Protein AF-A0ABD5IPQ9-F1 (afdb_monomer_lite)

Foldseek 3Di:
DPPDPPFQLQCLLCVPPPVVLAPPPPPVVPDDDDDDDDDPPPSVPSDNSLVSSLVVLQCLQQVVDPVSVVVQDPVNSVLLSVLSNVLSVVQVVVVHGRHLLSSLVSLQVVLPPPVDDPVSSVVSPSSSVSSVVVVVPD

Secondary structure (DSSP, 8-state):
-----S-TTGGGGHHHH-GGG-----TTSSSS---S-SSTTSSTTS--HHHHHHHHHHHHHHTT-HHHHHH--HHHHHHHHHHHHHHHHHHHHTTS---HHHHHHHHHHHHT-TTS-HHHHHHHHHHHHHHHGGGS--

Radius of gyration: 16.03 Å; chains: 1; bounding box: 34×46×43 Å

pLDDT: mean 78.65, std 20.41, range [35.78, 96.62]

Organism: Serratia marcescens (NCBI:txid615)

Sequence (138 aa):
GSGISLAPFADARRLIETPSDVQTLDADVLDEDMPPDASAMEADEQRDVLGELEITARLMITGGEDKEEARMTRADRSLIRQCILDAAEHCVAEKRTVLTRDVRNALRERGQDPTLPEMRRVRLLEMADAMDMFCQGT

Structure (mmCIF, N/CA/C/O backbone):
data_AF-A0ABD5IPQ9-F1
#
_entry.id   AF-A0ABD5IPQ9-F1
#
loop_
_atom_site.group_PDB
_atom_site.id
_atom_site.type_symbol
_atom_site.label_atom_id
_atom_site.label_alt_id
_atom_site.label_comp_id
_atom_site.label_asym_id
_atom_site.label_entity_id
_atom_site.label_seq_id
_atom_site.pdbx_PDB_ins_code
_atom_site.Cartn_x
_atom_site.Cartn_y
_atom_site.Cartn_z
_atom_site.occupancy
_atom_site.B_iso_or_equiv
_atom_site.auth_seq_id
_atom_site.auth_comp_id
_atom_site.auth_asym_id
_atom_site.auth_atom_id
_atom_site.pdbx_PDB_model_num
ATOM 1 N N . GLY A 1 1 ? 2.423 12.886 26.405 1.00 37.41 1 GLY A N 1
ATOM 2 C CA . GLY A 1 1 ? 2.533 11.606 25.690 1.00 37.41 1 GLY A CA 1
ATOM 3 C C . GLY A 1 1 ? 1.246 11.390 24.946 1.00 37.41 1 GLY A C 1
ATOM 4 O O . GLY A 1 1 ? 0.273 10.987 25.566 1.00 37.41 1 GLY A O 1
ATOM 5 N N . SER A 1 2 ? 1.199 11.786 23.677 1.00 39.03 2 SER A N 1
ATOM 6 C CA . SER A 1 2 ? 0.046 11.529 22.818 1.00 39.03 2 SER A CA 1
ATOM 7 C C . SER A 1 2 ? 0.059 10.048 22.450 1.00 39.03 2 SER A C 1
ATOM 9 O O . SER A 1 2 ? 1.098 9.521 22.058 1.00 39.03 2 SER A O 1
ATOM 11 N N . GLY A 1 3 ? -1.074 9.368 22.633 1.00 35.78 3 GLY A N 1
ATOM 12 C CA . GLY A 1 3 ? -1.284 7.958 22.294 1.00 35.78 3 GLY A CA 1
ATOM 13 C C . GLY A 1 3 ? -1.307 7.721 20.786 1.00 35.78 3 GLY A C 1
ATOM 14 O O . GLY A 1 3 ? -2.295 7.226 20.255 1.00 35.78 3 GLY A O 1
ATOM 15 N N . ILE A 1 4 ? -0.241 8.127 20.099 1.00 44.88 4 ILE A N 1
ATOM 16 C CA . ILE A 1 4 ? -0.046 7.892 18.676 1.00 44.88 4 ILE A CA 1
ATOM 17 C C . ILE A 1 4 ? 0.206 6.397 18.535 1.00 44.88 4 ILE A C 1
ATOM 19 O O . ILE A 1 4 ? 1.197 5.863 19.037 1.00 44.88 4 ILE A O 1
ATOM 23 N N . SER A 1 5 ? -0.758 5.718 17.922 1.00 44.38 5 SER A N 1
ATOM 24 C CA . SER A 1 5 ? -0.654 4.312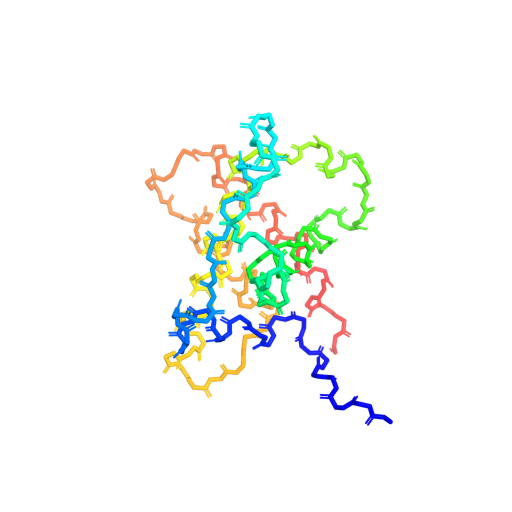 17.571 1.00 44.38 5 SER A CA 1
ATOM 25 C C . SER A 1 5 ? 0.636 4.101 16.778 1.00 44.38 5 SER A C 1
ATOM 27 O O . SER A 1 5 ? 0.830 4.707 15.730 1.00 44.38 5 SER A O 1
ATOM 29 N N . LEU A 1 6 ? 1.512 3.226 17.275 1.00 58.94 6 LEU A N 1
ATOM 30 C CA . LEU A 1 6 ? 2.768 2.807 16.637 1.00 58.94 6 LEU A CA 1
ATOM 31 C C . LEU A 1 6 ? 2.549 2.017 15.328 1.00 58.94 6 LEU A C 1
ATOM 33 O O . LEU A 1 6 ? 3.499 1.471 14.778 1.00 58.94 6 LEU A O 1
ATOM 37 N N . ALA A 1 7 ? 1.304 1.910 14.854 1.00 72.62 7 ALA A N 1
ATOM 38 C CA . ALA A 1 7 ? 0.930 1.248 13.615 1.00 72.62 7 ALA A CA 1
ATOM 39 C C . ALA A 1 7 ? 0.750 2.305 12.509 1.00 72.62 7 ALA A C 1
ATOM 41 O O . ALA A 1 7 ? -0.278 2.986 12.505 1.00 72.62 7 ALA A O 1
ATOM 42 N N . PRO A 1 8 ? 1.697 2.425 11.556 1.00 84.56 8 PRO A N 1
ATOM 43 C CA . PRO A 1 8 ? 1.703 3.496 10.552 1.00 84.56 8 PRO A CA 1
ATOM 44 C C . PRO A 1 8 ? 0.465 3.521 9.649 1.00 84.56 8 PRO A C 1
ATOM 46 O O . PRO A 1 8 ? 0.149 4.547 9.067 1.00 84.56 8 PRO A O 1
ATOM 49 N N . PHE A 1 9 ? -0.254 2.397 9.559 1.00 90.19 9 PHE A N 1
ATOM 50 C CA . PHE A 1 9 ? -1.461 2.256 8.749 1.00 90.19 9 PHE A CA 1
ATOM 51 C C . PHE A 1 9 ? -2.761 2.234 9.561 1.00 90.19 9 PHE A C 1
ATOM 53 O O . PHE A 1 9 ? -3.819 1.989 8.994 1.00 90.19 9 PHE A O 1
ATOM 60 N N . ALA A 1 10 ? -2.734 2.497 10.873 1.00 86.62 10 ALA A N 1
ATOM 61 C CA . ALA A 1 10 ? -3.930 2.388 11.714 1.00 86.62 10 ALA A CA 1
ATOM 62 C C . ALA A 1 10 ? -5.108 3.251 11.227 1.00 86.62 10 ALA A C 1
ATOM 64 O O . ALA A 1 10 ? -6.261 2.821 11.321 1.00 86.62 10 ALA A O 1
ATOM 65 N N . ASP A 1 11 ? -4.815 4.424 10.662 1.00 85.69 11 ASP A N 1
ATOM 66 C CA . ASP A 1 11 ? -5.820 5.350 10.140 1.00 85.69 11 ASP A CA 1
ATOM 67 C C . ASP A 1 11 ? -6.456 4.889 8.818 1.00 85.69 11 ASP A C 1
ATOM 69 O O . ASP A 1 11 ? -7.520 5.389 8.457 1.00 85.69 11 ASP A O 1
ATOM 73 N N . ALA A 1 12 ? -5.910 3.867 8.144 1.00 87.88 12 ALA A N 1
ATOM 74 C CA . ALA A 1 12 ? -6.474 3.321 6.905 1.00 87.88 12 ALA A CA 1
ATOM 75 C C . ALA A 1 12 ? -7.904 2.787 7.086 1.00 87.88 12 ALA A C 1
ATOM 77 O O . ALA A 1 12 ? -8.716 2.825 6.169 1.00 87.88 12 ALA A O 1
ATOM 78 N N . ARG A 1 13 ? -8.270 2.373 8.302 1.00 85.75 13 ARG A N 1
ATOM 79 C CA . ARG A 1 13 ? -9.642 1.973 8.637 1.00 85.75 13 ARG A CA 1
ATOM 80 C C . ARG A 1 13 ? -10.664 3.112 8.467 1.00 85.75 13 ARG A C 1
ATOM 82 O O . ARG A 1 13 ? -11.813 2.845 8.116 1.00 85.75 13 ARG A O 1
ATOM 89 N N . ARG A 1 14 ? -10.254 4.376 8.641 1.00 84.81 14 ARG A N 1
ATOM 90 C CA . ARG A 1 14 ? -11.124 5.550 8.432 1.00 84.81 14 ARG A CA 1
ATOM 91 C C . ARG A 1 14 ? -11.547 5.707 6.971 1.00 84.81 14 ARG A C 1
ATOM 93 O O . ARG A 1 14 ? -12.629 6.235 6.730 1.00 84.81 14 ARG A O 1
ATOM 100 N N . LEU A 1 15 ? -10.741 5.201 6.030 1.00 83.12 15 LEU A N 1
ATOM 101 C CA . LEU A 1 15 ? -11.057 5.181 4.596 1.00 83.12 15 LEU A CA 1
ATOM 102 C C . LEU A 1 15 ? -12.338 4.382 4.304 1.00 83.12 15 LEU A C 1
ATOM 104 O O . LEU A 1 15 ? -13.053 4.703 3.362 1.00 83.12 15 LEU A O 1
ATOM 108 N N . ILE A 1 16 ? -12.638 3.367 5.125 1.00 85.38 16 ILE A N 1
ATOM 109 C CA . ILE A 1 16 ? -13.774 2.453 4.931 1.00 85.38 16 ILE A CA 1
ATOM 110 C C . ILE A 1 16 ? -14.949 2.795 5.853 1.00 85.38 16 ILE A C 1
ATOM 112 O O . ILE A 1 16 ? -16.100 2.762 5.426 1.00 85.38 16 ILE A O 1
ATOM 116 N N . GLU A 1 17 ? -14.685 3.120 7.123 1.00 80.44 17 GLU A N 1
ATOM 117 C CA . GLU A 1 17 ? -15.745 3.380 8.113 1.00 80.44 17 GLU A CA 1
ATOM 118 C C . GLU A 1 17 ? -16.381 4.770 7.971 1.00 80.44 17 GLU A C 1
ATOM 120 O O . GLU A 1 17 ? -17.544 4.958 8.327 1.00 80.44 17 GLU A O 1
ATOM 125 N N . THR A 1 18 ? -15.632 5.739 7.447 1.00 72.94 18 THR A N 1
ATOM 126 C CA . THR A 1 18 ? -16.058 7.139 7.306 1.00 72.94 18 THR A CA 1
ATOM 127 C C . THR A 1 18 ? -15.693 7.680 5.919 1.00 72.94 18 THR A C 1
ATOM 129 O O . THR A 1 18 ? -14.902 8.616 5.815 1.00 72.94 18 THR A O 1
ATOM 132 N N . PRO A 1 19 ? -16.256 7.120 4.831 1.00 61.44 19 PRO A N 1
ATOM 133 C CA . PRO A 1 19 ? -15.900 7.519 3.468 1.00 61.44 19 PRO A CA 1
ATOM 134 C C . PRO A 1 19 ? -16.277 8.976 3.155 1.00 61.44 19 PRO A C 1
ATOM 136 O O . PRO A 1 19 ? -15.650 9.602 2.312 1.00 61.44 19 PRO A O 1
ATOM 139 N N . SER A 1 20 ? -17.260 9.552 3.855 1.00 56.34 20 SER A N 1
ATOM 140 C CA . SER A 1 20 ? -17.623 10.972 3.737 1.00 56.34 20 SER A CA 1
ATOM 141 C C . SER A 1 20 ? -16.611 11.937 4.372 1.00 56.34 20 SER A C 1
ATOM 143 O O . SER A 1 20 ? -16.611 13.110 4.015 1.00 56.34 20 SER A O 1
ATOM 145 N N . ASP A 1 21 ? -15.746 11.454 5.271 1.00 48.72 21 ASP A N 1
ATOM 146 C CA . ASP A 1 21 ? -14.719 12.262 5.954 1.00 48.72 21 ASP A CA 1
ATOM 147 C C . ASP A 1 21 ? -13.336 12.137 5.304 1.00 48.72 21 ASP A C 1
ATOM 149 O O . ASP A 1 21 ? -12.386 12.792 5.740 1.00 48.72 21 ASP A O 1
ATOM 153 N N . VAL A 1 22 ? -13.220 11.275 4.293 1.00 50.62 22 VAL A N 1
ATOM 154 C CA . VAL A 1 22 ? -11.995 10.997 3.554 1.00 50.62 22 VAL A CA 1
ATOM 155 C C . VAL A 1 22 ? -12.221 11.467 2.129 1.00 50.62 22 VAL A C 1
ATOM 157 O O . VAL A 1 22 ? -12.760 10.749 1.290 1.00 50.62 22 VAL A O 1
ATOM 160 N N . GLN A 1 23 ? -11.809 12.699 1.846 1.00 48.38 23 GLN A N 1
ATOM 161 C CA . GLN A 1 23 ? -11.690 13.121 0.460 1.00 48.38 23 GLN A CA 1
ATOM 162 C C . GLN A 1 23 ? -10.543 12.324 -0.160 1.00 48.38 23 GLN A C 1
ATOM 164 O O . GLN A 1 23 ? -9.388 12.464 0.231 1.00 48.38 23 GLN A O 1
ATOM 169 N N . THR A 1 24 ? -10.854 11.463 -1.126 1.00 47.75 24 THR A N 1
ATOM 170 C CA . THR A 1 24 ? -9.855 10.942 -2.055 1.00 47.75 24 THR A CA 1
ATOM 171 C C . THR A 1 24 ? -9.439 12.099 -2.954 1.00 47.75 24 THR A C 1
ATOM 173 O O . THR A 1 24 ? -9.996 12.269 -4.038 1.00 47.75 24 THR A O 1
ATOM 176 N N . LEU A 1 25 ? -8.506 12.937 -2.498 1.00 47.97 25 LEU A N 1
ATOM 177 C CA . LEU A 1 25 ? -7.844 13.855 -3.411 1.00 47.97 25 LEU A CA 1
ATOM 178 C C . LEU A 1 25 ? -6.991 12.996 -4.345 1.00 47.97 25 LEU A C 1
ATOM 180 O O . LEU A 1 25 ? -6.063 12.300 -3.919 1.00 47.97 25 LEU A O 1
ATOM 184 N N . ASP A 1 26 ? -7.353 12.984 -5.625 1.00 43.53 26 ASP A N 1
ATOM 185 C CA . ASP A 1 26 ? -6.426 12.575 -6.665 1.00 43.53 26 ASP A CA 1
ATOM 186 C C . ASP A 1 26 ? -5.259 13.564 -6.618 1.00 43.53 26 ASP A C 1
ATOM 188 O O . ASP A 1 26 ? -5.393 14.734 -6.973 1.00 43.53 26 ASP A O 1
ATOM 192 N N . ALA A 1 27 ? -4.097 13.093 -6.167 1.00 49.72 27 ALA A N 1
ATOM 193 C CA . ALA A 1 27 ? -2.873 13.889 -6.100 1.00 49.72 27 ALA A CA 1
ATOM 194 C C . ALA A 1 27 ? -2.386 14.378 -7.486 1.00 49.72 27 ALA A C 1
ATOM 196 O O . ALA A 1 27 ? -1.420 15.130 -7.565 1.00 49.72 27 ALA A O 1
ATOM 197 N N . ASP A 1 28 ? -3.057 13.974 -8.572 1.00 51.06 28 ASP A N 1
ATOM 198 C CA . ASP A 1 28 ? -2.840 14.449 -9.944 1.00 51.06 28 ASP A CA 1
ATOM 199 C C . ASP A 1 28 ? -3.631 15.739 -10.283 1.00 51.06 28 ASP A C 1
ATOM 201 O O . ASP A 1 28 ? -3.497 16.237 -11.398 1.00 51.06 28 ASP A O 1
ATOM 205 N N . VAL A 1 29 ? -4.434 16.304 -9.363 1.00 48.22 29 VAL A N 1
ATOM 206 C CA . VAL A 1 29 ? -5.191 17.568 -9.581 1.00 48.22 29 VAL A CA 1
ATOM 207 C C . VAL A 1 29 ? -4.473 18.800 -9.001 1.00 48.22 29 VAL A C 1
ATOM 209 O O . VAL A 1 29 ? -4.950 19.923 -9.122 1.00 48.22 29 VAL A O 1
ATOM 212 N N . LEU A 1 30 ? -3.303 18.623 -8.384 1.00 50.47 30 LEU A N 1
ATOM 213 C CA . LEU A 1 30 ? -2.553 19.715 -7.751 1.00 50.47 30 LEU A CA 1
ATOM 214 C C . LEU A 1 30 ? -1.475 20.336 -8.650 1.00 50.47 30 LEU A C 1
ATOM 216 O O . LEU A 1 30 ? -0.583 21.003 -8.133 1.00 50.47 30 LEU A O 1
ATOM 220 N N . ASP A 1 31 ? -1.558 20.160 -9.970 1.00 50.72 31 ASP A N 1
ATOM 221 C CA . ASP A 1 31 ? -0.709 20.917 -10.887 1.00 50.72 31 ASP A CA 1
ATOM 222 C C . ASP A 1 31 ? -1.500 21.464 -12.084 1.00 50.72 31 ASP A C 1
ATOM 224 O O . ASP A 1 31 ? -2.114 20.719 -12.847 1.00 50.72 31 ASP A O 1
ATOM 228 N N . GLU A 1 32 ? -1.402 22.791 -12.205 1.00 47.97 32 GLU A N 1
ATOM 229 C CA . GLU A 1 32 ? -1.764 23.676 -13.322 1.00 47.97 32 GLU A CA 1
ATOM 230 C C . GLU A 1 32 ? -3.234 24.187 -13.389 1.00 47.97 32 GLU A C 1
ATOM 232 O O . GLU A 1 32 ? -4.152 23.520 -13.854 1.00 47.97 32 GLU A O 1
ATOM 237 N N . ASP A 1 33 ? -3.404 25.456 -12.968 1.00 45.81 33 ASP A N 1
ATOM 238 C CA . ASP A 1 33 ? -4.530 26.386 -13.220 1.00 45.81 33 ASP A CA 1
ATOM 239 C C . ASP A 1 33 ? -5.841 26.268 -12.405 1.00 45.81 33 ASP A C 1
ATOM 241 O O . ASP A 1 33 ? -6.921 26.058 -12.961 1.00 45.81 33 ASP A O 1
ATOM 245 N N . MET A 1 34 ? -5.813 26.582 -11.098 1.00 42.25 34 MET A N 1
ATOM 246 C CA . MET A 1 34 ? -7.037 26.937 -10.350 1.00 42.25 34 MET A CA 1
ATOM 247 C C . MET A 1 34 ? -7.011 28.405 -9.875 1.00 42.25 34 MET A C 1
ATOM 249 O O . MET A 1 34 ? -6.068 28.802 -9.185 1.00 42.25 34 MET A O 1
ATOM 253 N N . PRO A 1 35 ? -8.010 29.244 -10.232 1.00 40.12 35 PRO A N 1
ATOM 254 C CA . PRO A 1 35 ? -8.087 30.620 -9.748 1.00 40.12 35 PRO A CA 1
ATOM 255 C C . PRO A 1 35 ? -8.330 30.659 -8.227 1.00 40.12 35 PRO A C 1
ATOM 257 O O . PRO A 1 35 ? -9.056 29.813 -7.700 1.00 40.12 35 PRO A O 1
ATOM 260 N N . PRO A 1 36 ? -7.759 31.644 -7.510 1.00 47.75 36 PRO A N 1
ATOM 261 C CA . PRO A 1 36 ? -7.795 31.688 -6.059 1.00 47.75 36 PRO A CA 1
ATOM 262 C C . PRO A 1 36 ? -9.055 32.419 -5.588 1.00 47.75 36 PRO A C 1
ATOM 264 O O . PRO A 1 36 ? -8.967 33.582 -5.209 1.00 47.75 36 PRO A O 1
ATOM 267 N N . ASP A 1 37 ? -10.231 31.786 -5.626 1.00 42.91 37 ASP A N 1
ATOM 268 C CA . ASP A 1 37 ? -11.321 32.241 -4.751 1.00 42.91 37 ASP A CA 1
ATOM 269 C C . ASP A 1 37 ? -12.421 31.197 -4.491 1.00 42.91 37 ASP A C 1
ATOM 271 O O . ASP A 1 37 ? -12.947 30.567 -5.407 1.00 42.91 37 ASP A O 1
ATOM 275 N N . ALA A 1 38 ? -12.804 31.143 -3.213 1.00 44.25 38 ALA A N 1
ATOM 276 C CA . ALA A 1 38 ? -14.089 30.711 -2.669 1.00 44.25 38 ALA A CA 1
ATOM 277 C C . ALA A 1 38 ? -14.445 29.208 -2.601 1.00 44.25 38 ALA A C 1
ATOM 279 O O . ALA A 1 38 ? -15.513 28.819 -3.061 1.00 44.25 38 ALA A O 1
ATOM 280 N N . SER A 1 39 ? -13.617 28.396 -1.920 1.00 42.25 39 SER A N 1
ATOM 281 C CA . SER A 1 39 ? -14.073 27.317 -0.990 1.00 42.25 39 SER A CA 1
ATOM 282 C C . SER A 1 39 ? -12.937 26.442 -0.427 1.00 42.25 39 SER A C 1
ATOM 284 O O . SER A 1 39 ? -13.181 25.610 0.441 1.00 42.25 39 SER A O 1
ATOM 286 N N . ALA A 1 40 ? -11.700 26.599 -0.911 1.00 43.97 40 ALA A N 1
ATOM 287 C CA . ALA A 1 40 ? -10.600 25.664 -0.645 1.00 43.97 40 ALA A CA 1
ATOM 288 C C . ALA A 1 40 ? -9.866 25.848 0.701 1.00 43.97 40 ALA A C 1
ATOM 290 O O . ALA A 1 40 ? -9.081 24.987 1.070 1.00 43.97 40 ALA A O 1
ATOM 291 N N . MET A 1 41 ? -10.100 26.934 1.448 1.00 39.34 41 MET A N 1
ATOM 292 C CA . MET A 1 41 ? -9.311 27.240 2.657 1.00 39.34 41 MET A CA 1
ATOM 293 C C . MET A 1 41 ? -9.902 26.728 3.980 1.00 39.34 41 MET A C 1
ATOM 295 O O . MET A 1 41 ? -9.179 26.682 4.966 1.00 39.34 41 MET A O 1
ATOM 299 N N . GLU A 1 42 ? -11.178 26.333 4.035 1.00 37.16 42 GLU A N 1
ATOM 300 C CA . GLU A 1 42 ? -11.790 25.798 5.273 1.00 37.16 42 GLU A CA 1
ATOM 301 C C . GLU A 1 42 ? -11.900 24.260 5.276 1.00 37.16 42 GLU A C 1
ATOM 303 O O . GLU A 1 42 ? -12.153 23.659 6.315 1.00 37.16 42 GLU A O 1
ATOM 308 N N . ALA A 1 43 ? -11.671 23.609 4.129 1.00 42.34 43 ALA A N 1
ATOM 309 C CA . ALA A 1 43 ? -11.693 22.149 3.971 1.00 42.34 43 ALA A CA 1
ATOM 310 C C . ALA A 1 43 ? -10.290 21.500 3.997 1.00 42.34 43 ALA A C 1
ATOM 312 O O . ALA A 1 43 ? -10.188 20.277 4.041 1.00 42.34 43 ALA A O 1
ATOM 313 N N . ASP A 1 44 ? -9.232 22.318 4.002 1.00 43.59 44 ASP A N 1
ATOM 314 C CA . ASP A 1 44 ? -7.807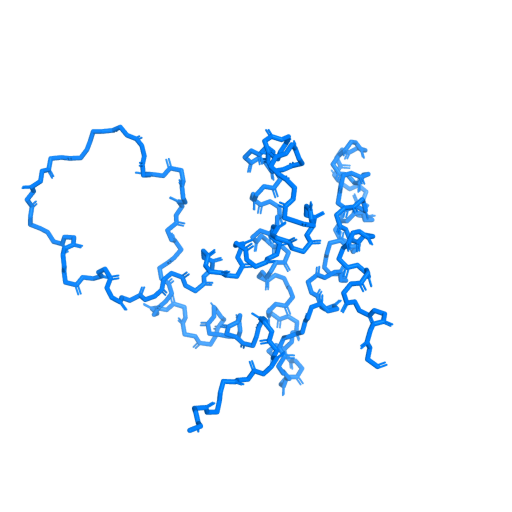 21.937 3.969 1.00 43.59 44 ASP A CA 1
ATOM 315 C C . ASP A 1 44 ? -7.330 21.247 5.270 1.00 43.59 44 ASP A C 1
ATOM 317 O O . ASP A 1 44 ? -6.320 20.551 5.297 1.00 43.59 44 ASP A O 1
ATOM 321 N N . GLU A 1 45 ? -8.095 21.365 6.365 1.00 41.78 45 GLU A N 1
ATOM 322 C CA . GLU A 1 45 ? -7.825 20.676 7.641 1.00 41.78 45 GLU A CA 1
ATOM 323 C C . GLU A 1 45 ? -8.471 19.277 7.745 1.00 41.78 45 GLU A C 1
ATOM 325 O O . GLU A 1 45 ? -8.211 18.534 8.703 1.00 41.78 45 GLU A O 1
ATOM 330 N N . GLN A 1 46 ? -9.279 18.868 6.758 1.00 44.44 46 GLN A N 1
ATOM 331 C CA . GLN A 1 46 ? -9.850 17.522 6.687 1.00 44.44 46 GLN A CA 1
ATOM 332 C C . GLN A 1 46 ? -8.799 16.562 6.106 1.00 44.44 46 GLN A C 1
ATOM 334 O O . GLN A 1 46 ? -8.819 16.240 4.924 1.00 44.44 46 GLN A O 1
ATOM 339 N N . ARG A 1 47 ? -7.851 16.156 6.963 1.00 56.81 47 ARG A N 1
ATOM 340 C CA . ARG A 1 47 ? -6.686 15.290 6.677 1.00 56.81 47 ARG A CA 1
ATOM 341 C C . ARG A 1 47 ? -6.902 14.337 5.493 1.00 56.81 47 ARG A C 1
ATOM 343 O O . ARG A 1 47 ? -7.727 13.426 5.592 1.00 56.81 47 ARG A O 1
ATOM 350 N N . ASP A 1 48 ? -6.117 14.496 4.427 1.00 76.62 48 ASP A N 1
ATOM 351 C CA . ASP A 1 48 ? -6.000 13.522 3.334 1.00 76.62 48 ASP A CA 1
ATOM 352 C C . ASP A 1 48 ? -5.322 12.243 3.858 1.00 76.62 48 ASP A C 1
ATOM 354 O O . ASP A 1 48 ? -4.124 12.009 3.690 1.00 76.62 48 ASP A O 1
ATOM 358 N N . VAL A 1 49 ? -6.106 11.419 4.563 1.00 84.44 49 VAL A N 1
ATOM 359 C CA . VAL A 1 49 ? -5.644 10.181 5.206 1.00 84.44 49 VAL A CA 1
ATOM 360 C C . VAL A 1 49 ? -5.027 9.244 4.170 1.00 84.44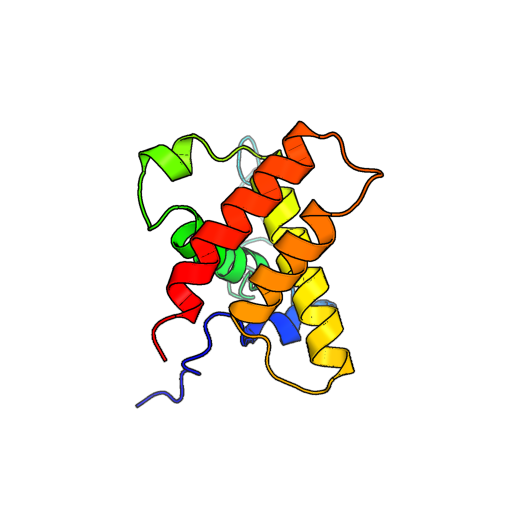 49 VAL A C 1
ATOM 362 O O . VAL A 1 49 ? -4.013 8.611 4.444 1.00 84.44 49 VAL A O 1
ATOM 365 N N . LEU A 1 50 ? -5.603 9.155 2.968 1.00 87.25 50 LEU A N 1
ATOM 366 C CA . LEU A 1 50 ? -5.052 8.296 1.923 1.00 87.25 50 LEU A CA 1
ATOM 367 C C . LEU A 1 50 ? -3.705 8.831 1.418 1.00 87.25 50 LEU A C 1
ATOM 369 O O . LEU A 1 50 ? -2.787 8.035 1.224 1.00 87.25 50 LEU A O 1
ATOM 373 N N . GLY A 1 51 ? -3.562 10.151 1.265 1.00 88.06 51 GLY A N 1
ATOM 374 C CA . GLY A 1 51 ? -2.292 10.802 0.940 1.00 88.06 51 GLY A CA 1
ATOM 375 C C . GLY A 1 51 ? -1.198 10.548 1.984 1.00 88.06 51 GLY A C 1
ATOM 376 O O . GLY A 1 51 ? -0.088 10.149 1.630 1.00 88.06 51 GLY A O 1
ATOM 377 N N . GLU A 1 52 ? -1.506 10.682 3.277 1.00 90.19 52 GLU A N 1
ATOM 378 C CA . GLU A 1 52 ? -0.552 10.406 4.368 1.00 90.19 52 GLU A CA 1
ATOM 379 C C . GLU A 1 52 ? -0.092 8.933 4.384 1.00 90.19 52 GLU A C 1
ATOM 381 O O . GLU A 1 52 ? 1.098 8.625 4.550 1.00 90.19 52 GLU A O 1
ATOM 386 N N . LEU A 1 53 ? -1.030 8.007 4.168 1.00 92.12 53 LEU A N 1
ATOM 387 C CA . LEU A 1 53 ? -0.746 6.573 4.102 1.00 92.12 53 LEU A CA 1
ATOM 388 C C . LEU A 1 53 ? 0.059 6.208 2.851 1.00 92.12 53 LEU A C 1
ATOM 390 O O . LEU A 1 53 ? 0.946 5.357 2.923 1.00 92.12 53 LEU A O 1
ATOM 394 N N . GLU A 1 54 ? -0.210 6.862 1.719 1.00 93.06 54 GLU A N 1
ATOM 395 C CA . GLU A 1 54 ? 0.571 6.706 0.491 1.00 93.06 54 GLU A CA 1
ATOM 396 C C . GLU A 1 54 ? 2.021 7.149 0.708 1.00 93.06 54 GLU A C 1
ATOM 398 O O . GLU A 1 54 ? 2.937 6.402 0.367 1.00 93.06 54 GLU A O 1
ATOM 403 N N . ILE A 1 55 ? 2.247 8.319 1.316 1.00 91.94 55 ILE A N 1
ATOM 404 C CA . ILE A 1 55 ? 3.597 8.808 1.643 1.00 91.94 55 ILE A CA 1
ATOM 405 C C . ILE A 1 55 ? 4.322 7.793 2.535 1.00 91.94 55 ILE A C 1
ATOM 407 O O . ILE A 1 55 ? 5.472 7.439 2.272 1.00 91.94 55 ILE A O 1
ATOM 411 N N . THR A 1 56 ? 3.633 7.267 3.549 1.00 93.50 56 THR A N 1
ATOM 412 C CA . THR A 1 56 ? 4.176 6.243 4.453 1.00 93.50 56 THR A CA 1
ATOM 413 C C . THR A 1 56 ? 4.555 4.963 3.705 1.00 93.50 56 THR A C 1
ATOM 415 O O . THR A 1 56 ? 5.658 4.444 3.888 1.00 93.50 56 THR A O 1
ATOM 418 N N . ALA A 1 57 ? 3.677 4.460 2.833 1.00 94.31 57 ALA A N 1
ATOM 419 C CA . ALA A 1 57 ? 3.953 3.277 2.022 1.00 94.31 57 ALA A CA 1
ATOM 420 C C . ALA A 1 57 ? 5.127 3.507 1.065 1.00 94.31 57 ALA A C 1
ATOM 422 O O . ALA A 1 57 ? 6.005 2.654 0.961 1.00 94.31 57 ALA A O 1
ATOM 423 N N . ARG A 1 58 ? 5.186 4.672 0.414 1.00 94.31 58 ARG A N 1
ATOM 424 C CA . ARG A 1 58 ? 6.277 5.034 -0.497 1.00 94.31 58 ARG A CA 1
ATOM 425 C C . ARG A 1 58 ? 7.611 5.087 0.226 1.00 94.31 58 ARG A C 1
ATOM 427 O O . ARG A 1 58 ? 8.551 4.479 -0.265 1.00 94.31 58 ARG A O 1
ATOM 434 N N . LEU A 1 59 ? 7.680 5.696 1.411 1.00 94.00 59 LEU A N 1
ATOM 435 C CA . LEU A 1 59 ? 8.894 5.690 2.236 1.00 94.00 59 LEU A CA 1
ATOM 436 C C . LEU A 1 59 ? 9.359 4.268 2.583 1.00 94.00 59 LEU A C 1
ATOM 438 O O . LEU A 1 59 ? 10.557 3.997 2.564 1.00 94.00 59 LEU A O 1
ATOM 442 N N . MET A 1 60 ? 8.432 3.349 2.869 1.00 94.25 60 MET A N 1
ATOM 443 C CA . MET A 1 60 ? 8.769 1.944 3.134 1.00 94.25 60 MET A CA 1
ATOM 444 C C . MET A 1 60 ? 9.207 1.186 1.874 1.00 94.25 60 MET A C 1
ATOM 446 O O . MET A 1 60 ? 10.095 0.346 1.944 1.00 94.25 60 MET A O 1
ATOM 450 N N . ILE A 1 61 ? 8.601 1.470 0.722 1.00 94.19 61 ILE A N 1
ATOM 451 C CA . ILE A 1 61 ? 8.930 0.820 -0.554 1.00 94.19 61 ILE A CA 1
ATOM 452 C C . ILE A 1 61 ? 10.281 1.307 -1.090 1.00 94.19 61 ILE A C 1
ATOM 454 O O . ILE A 1 61 ? 11.067 0.513 -1.593 1.00 94.19 61 ILE A O 1
ATOM 458 N N . THR A 1 62 ? 10.555 2.607 -0.996 1.00 94.19 62 THR A N 1
ATOM 459 C CA . THR A 1 62 ? 11.771 3.224 -1.546 1.00 94.19 62 THR A CA 1
ATOM 460 C C . THR A 1 62 ? 12.923 3.272 -0.552 1.00 94.19 62 THR A C 1
ATOM 462 O O . THR A 1 62 ? 14.015 3.699 -0.912 1.00 94.19 62 THR A O 1
ATOM 465 N N . GLY A 1 63 ? 12.682 2.926 0.716 1.00 90.75 63 GLY A N 1
ATOM 466 C CA . GLY A 1 63 ? 13.650 3.124 1.796 1.00 90.75 63 GLY A CA 1
ATOM 467 C C . GLY A 1 63 ? 13.969 4.599 2.078 1.00 90.75 63 GLY A C 1
ATOM 468 O O . GLY A 1 63 ? 14.952 4.888 2.758 1.00 90.75 63 GLY A O 1
ATOM 469 N N . GLY A 1 64 ? 13.173 5.537 1.548 1.00 88.69 64 GLY A N 1
ATOM 470 C CA . GLY A 1 64 ? 13.457 6.973 1.598 1.00 88.69 64 GLY A CA 1
ATOM 471 C C . GLY A 1 64 ? 14.558 7.425 0.632 1.00 88.69 64 GLY A C 1
ATOM 472 O O . GLY A 1 64 ? 15.107 8.511 0.805 1.00 88.69 64 GLY A O 1
ATOM 473 N N . GLU A 1 65 ? 14.909 6.611 -0.368 1.00 92.75 65 GLU A N 1
ATOM 474 C CA . GLU A 1 65 ? 15.914 6.966 -1.369 1.00 92.75 65 GLU A CA 1
ATOM 475 C C . GLU A 1 65 ? 15.305 7.797 -2.513 1.00 92.75 65 GLU A C 1
ATOM 477 O O . GLU A 1 65 ? 14.497 7.298 -3.299 1.00 92.75 65 GLU A O 1
ATOM 482 N N . ASP A 1 66 ? 15.771 9.041 -2.689 1.00 90.69 66 ASP A N 1
ATOM 483 C CA . ASP A 1 66 ? 15.287 9.966 -3.735 1.00 90.69 66 ASP A CA 1
ATOM 484 C C . ASP A 1 66 ? 15.316 9.365 -5.151 1.00 90.69 66 ASP A C 1
ATOM 486 O O . ASP A 1 66 ? 14.484 9.677 -6.002 1.00 90.69 66 ASP A O 1
ATOM 490 N N . LYS A 1 67 ? 16.292 8.490 -5.427 1.00 92.56 67 LYS A N 1
ATOM 491 C CA . LYS A 1 67 ? 16.427 7.828 -6.733 1.00 92.56 67 LYS A CA 1
ATOM 492 C C . LYS A 1 67 ? 15.325 6.807 -6.985 1.00 92.56 67 LYS A C 1
ATOM 494 O O . LYS A 1 67 ? 14.855 6.708 -8.116 1.00 92.56 67 LYS A O 1
ATOM 499 N N . GLU A 1 68 ? 14.943 6.048 -5.964 1.00 92.94 68 GLU A N 1
ATOM 500 C CA . GLU A 1 68 ? 13.849 5.080 -6.056 1.00 92.94 68 GLU A CA 1
ATOM 501 C C . GLU A 1 68 ? 12.506 5.806 -6.131 1.00 92.94 68 GLU A C 1
ATOM 503 O O . GLU A 1 68 ? 11.655 5.461 -6.951 1.00 92.94 68 GLU A O 1
ATOM 508 N N . GLU A 1 69 ? 12.368 6.899 -5.381 1.00 90.75 69 GLU A N 1
ATOM 509 C CA . GLU A 1 69 ? 11.200 7.772 -5.443 1.00 90.75 69 GLU A CA 1
ATOM 510 C C . GLU A 1 69 ? 11.007 8.403 -6.831 1.00 90.75 69 GLU A C 1
ATOM 512 O O . GLU A 1 69 ? 9.900 8.406 -7.373 1.00 90.75 69 GLU A O 1
ATOM 517 N N . ALA 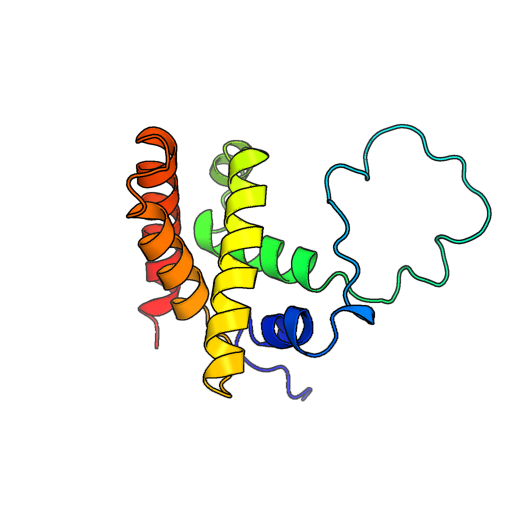A 1 70 ? 12.084 8.883 -7.460 1.00 91.06 70 ALA A N 1
ATOM 518 C CA . ALA A 1 70 ? 12.036 9.450 -8.808 1.00 91.06 70 ALA A CA 1
ATOM 519 C C . ALA A 1 70 ? 11.699 8.410 -9.894 1.00 91.06 70 ALA A C 1
ATOM 521 O O . ALA A 1 70 ? 11.176 8.764 -10.951 1.00 91.06 70 ALA A O 1
ATOM 522 N N . ARG A 1 71 ? 11.994 7.125 -9.652 1.00 90.00 71 ARG A N 1
ATOM 523 C CA . ARG A 1 71 ? 11.619 6.012 -10.544 1.00 90.00 71 ARG A CA 1
ATOM 524 C C . ARG A 1 71 ? 10.154 5.607 -10.399 1.00 90.00 71 ARG A C 1
ATOM 526 O O . ARG A 1 71 ? 9.646 4.880 -11.251 1.00 90.00 71 ARG A O 1
ATOM 533 N N . MET A 1 72 ? 9.482 6.050 -9.340 1.00 89.69 72 MET A N 1
ATOM 534 C CA . MET A 1 72 ? 8.099 5.698 -9.063 1.00 89.69 72 MET A CA 1
ATOM 535 C C . MET A 1 72 ? 7.148 6.417 -10.018 1.00 89.69 72 MET A C 1
ATOM 537 O O . MET A 1 72 ? 7.016 7.643 -10.009 1.00 89.69 72 MET A O 1
ATOM 541 N N . THR A 1 73 ? 6.452 5.636 -10.839 1.00 90.94 73 THR A N 1
ATOM 542 C CA . THR A 1 73 ? 5.528 6.167 -11.842 1.00 90.94 73 THR A CA 1
ATOM 543 C C . THR A 1 73 ? 4.177 6.540 -11.228 1.00 90.94 73 THR A C 1
ATOM 545 O O . THR A 1 73 ? 3.813 6.086 -10.144 1.00 90.94 73 THR A O 1
ATOM 548 N N . ARG A 1 74 ? 3.366 7.326 -11.947 1.00 88.56 74 ARG A N 1
ATOM 549 C CA . ARG A 1 74 ? 1.970 7.589 -11.542 1.00 88.56 74 ARG A CA 1
ATOM 550 C C . ARG A 1 74 ? 1.148 6.300 -11.419 1.00 88.56 74 ARG A C 1
ATOM 552 O O . ARG A 1 74 ? 0.335 6.167 -10.511 1.00 88.56 74 ARG A O 1
ATOM 559 N N . ALA A 1 75 ? 1.400 5.325 -12.296 1.00 87.19 75 ALA A N 1
ATOM 560 C CA . ALA A 1 75 ? 0.739 4.022 -12.247 1.00 87.19 75 ALA A CA 1
ATOM 561 C C . ALA A 1 75 ? 1.106 3.237 -10.977 1.00 87.19 75 ALA A C 1
ATOM 563 O O . ALA A 1 75 ? 0.231 2.622 -10.374 1.00 87.19 75 ALA A O 1
ATOM 564 N N . ASP A 1 76 ? 2.367 3.304 -10.545 1.00 90.81 76 ASP A N 1
ATOM 565 C CA . ASP A 1 76 ? 2.822 2.693 -9.293 1.00 90.81 76 ASP A CA 1
ATOM 566 C C . ASP A 1 76 ? 2.119 3.317 -8.081 1.00 90.81 76 ASP A C 1
ATOM 568 O O . ASP A 1 76 ? 1.589 2.600 -7.237 1.00 90.81 76 ASP A O 1
ATOM 572 N N . ARG A 1 77 ? 2.034 4.654 -8.029 1.00 91.94 77 ARG A N 1
ATOM 573 C CA . ARG A 1 77 ? 1.328 5.371 -6.950 1.00 91.94 77 ARG A CA 1
ATOM 574 C C . ARG A 1 77 ? -0.149 4.981 -6.885 1.00 91.94 77 ARG A C 1
ATOM 576 O O . ARG A 1 77 ? -0.664 4.697 -5.806 1.00 91.94 77 ARG A O 1
ATOM 583 N N . SER A 1 78 ? -0.812 4.887 -8.040 1.00 89.06 78 SER A N 1
ATOM 584 C CA . SER A 1 78 ? -2.203 4.425 -8.130 1.00 89.06 78 SER A CA 1
ATOM 585 C C . SER A 1 78 ? -2.376 2.997 -7.594 1.00 89.06 78 SER A C 1
ATOM 587 O O . SER A 1 78 ? -3.295 2.738 -6.815 1.00 89.06 78 SER A O 1
ATOM 589 N N . LEU A 1 79 ? -1.458 2.087 -7.941 1.00 90.38 79 LEU A N 1
ATOM 590 C CA . LEU A 1 79 ? -1.466 0.710 -7.441 1.00 90.38 79 LEU A CA 1
ATOM 591 C C . LEU A 1 79 ? -1.247 0.637 -5.924 1.00 90.38 79 L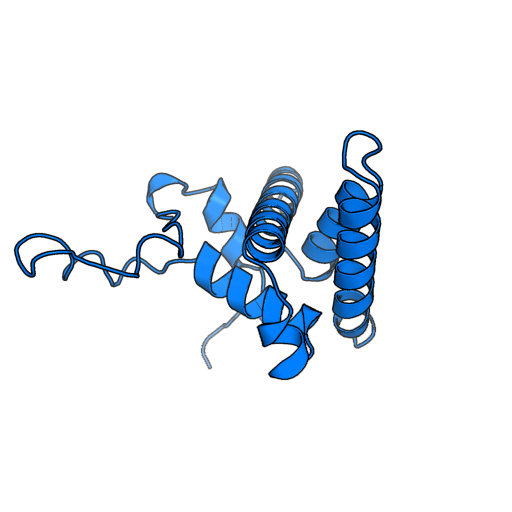EU A C 1
ATOM 593 O O . LEU A 1 79 ? -1.939 -0.129 -5.255 1.00 90.38 79 LEU A O 1
ATOM 597 N N . ILE A 1 80 ? -0.336 1.446 -5.376 1.00 92.56 80 ILE A N 1
ATOM 598 C CA . ILE A 1 80 ? -0.088 1.523 -3.928 1.00 92.56 80 ILE A CA 1
ATOM 599 C C . ILE A 1 80 ? -1.355 1.972 -3.194 1.00 92.56 80 ILE A C 1
ATOM 601 O O . ILE A 1 80 ? -1.773 1.309 -2.247 1.00 92.56 80 ILE A O 1
ATOM 605 N N . ARG A 1 81 ? -2.010 3.045 -3.658 1.00 92.88 81 ARG A N 1
ATOM 606 C CA . ARG A 1 81 ? -3.272 3.532 -3.067 1.00 92.88 81 ARG A CA 1
ATOM 607 C C . ARG A 1 81 ? -4.350 2.451 -3.069 1.00 92.88 81 ARG A C 1
ATOM 609 O O . ARG A 1 81 ? -5.018 2.256 -2.060 1.00 92.88 81 ARG A O 1
ATOM 616 N N . GLN A 1 82 ? -4.485 1.721 -4.176 1.00 91.44 82 GLN A N 1
ATOM 617 C CA . GLN A 1 82 ? -5.444 0.620 -4.272 1.00 91.44 82 GLN A CA 1
ATOM 618 C C . GLN A 1 82 ? -5.108 -0.513 -3.298 1.00 91.44 82 GLN A C 1
ATOM 620 O O . GLN A 1 82 ? -5.998 -0.975 -2.601 1.00 91.44 82 GLN A O 1
ATOM 625 N N . CYS A 1 83 ? -3.836 -0.887 -3.149 1.00 95.00 83 CYS A N 1
ATOM 626 C CA . CYS A 1 83 ? -3.441 -1.912 -2.177 1.00 95.00 83 CYS A CA 1
ATOM 627 C C . CYS A 1 83 ? -3.655 -1.467 -0.717 1.00 95.00 83 CYS A C 1
ATOM 629 O O . CYS A 1 83 ? -3.957 -2.299 0.136 1.00 95.00 83 CYS A O 1
ATOM 631 N N . ILE A 1 84 ? -3.523 -0.169 -0.409 1.00 93.56 84 ILE A N 1
ATOM 632 C CA . ILE A 1 84 ? -3.858 0.378 0.918 1.00 93.56 84 ILE A CA 1
ATOM 633 C C . ILE A 1 84 ? -5.360 0.237 1.194 1.00 93.56 84 ILE A C 1
ATOM 635 O O . ILE A 1 84 ? -5.739 -0.151 2.300 1.00 93.56 84 ILE A O 1
ATOM 639 N N . LEU A 1 85 ? -6.205 0.520 0.199 1.00 91.44 85 LEU A N 1
ATOM 640 C CA . LEU A 1 85 ? -7.656 0.351 0.302 1.00 91.44 85 LEU A CA 1
ATOM 641 C C . LEU A 1 85 ? -8.041 -1.126 0.446 1.00 91.44 85 LEU A C 1
ATOM 643 O O . LEU A 1 85 ? -8.758 -1.459 1.384 1.00 91.44 85 LEU A O 1
ATOM 647 N N . ASP A 1 86 ? -7.489 -2.007 -0.393 1.00 92.69 86 ASP A N 1
ATOM 648 C CA . ASP A 1 86 ? -7.720 -3.458 -0.334 1.00 92.69 86 ASP A CA 1
ATOM 649 C C . ASP A 1 86 ? -7.357 -4.011 1.065 1.00 92.69 86 ASP A C 1
ATOM 651 O O . ASP A 1 86 ? -8.121 -4.751 1.693 1.00 92.69 86 ASP A O 1
ATOM 655 N N . ALA A 1 87 ? -6.211 -3.584 1.613 1.00 94.75 87 ALA A N 1
ATOM 656 C CA . ALA A 1 87 ? -5.794 -3.944 2.967 1.00 94.75 87 ALA A CA 1
ATOM 657 C C . ALA A 1 87 ? -6.748 -3.394 4.041 1.00 94.75 87 ALA A C 1
ATOM 659 O O . ALA A 1 87 ? -7.059 -4.096 5.009 1.00 94.75 87 ALA A O 1
ATOM 660 N N . ALA A 1 88 ? -7.219 -2.152 3.889 1.00 92.88 88 ALA A N 1
ATOM 661 C CA . ALA A 1 88 ? -8.164 -1.539 4.812 1.00 92.88 88 ALA A CA 1
ATOM 662 C C . ALA A 1 88 ? -9.507 -2.277 4.832 1.00 92.88 88 ALA A C 1
ATOM 664 O O . ALA A 1 88 ? -9.993 -2.609 5.915 1.00 92.88 88 ALA A O 1
ATOM 665 N N . GLU A 1 89 ? -10.068 -2.595 3.664 1.00 91.38 89 GLU A N 1
ATOM 666 C CA . GLU A 1 89 ? -11.314 -3.355 3.528 1.00 91.38 89 GLU A CA 1
ATOM 667 C C . GLU A 1 89 ? -11.226 -4.705 4.247 1.00 91.38 89 GLU A C 1
ATOM 669 O O . GLU A 1 89 ? -12.081 -5.029 5.080 1.00 91.38 89 GLU A O 1
ATOM 674 N N . HIS A 1 90 ? -10.147 -5.455 4.001 1.00 93.12 90 HIS A N 1
ATOM 675 C CA . HIS A 1 90 ? -9.934 -6.759 4.623 1.00 93.12 90 HIS A CA 1
ATOM 676 C C . HIS A 1 90 ? -9.827 -6.662 6.154 1.00 93.12 90 HIS A C 1
ATOM 678 O O . HIS A 1 90 ? -10.471 -7.413 6.890 1.00 93.12 90 HIS A O 1
ATOM 684 N N . CYS A 1 91 ? -9.049 -5.706 6.670 1.00 93.50 91 CYS A N 1
ATOM 685 C CA . CYS A 1 91 ? -8.863 -5.546 8.115 1.00 93.50 91 CYS A CA 1
ATOM 686 C C . CYS A 1 91 ? -10.136 -5.080 8.831 1.00 93.50 91 CYS A C 1
ATOM 688 O O . CYS A 1 91 ? -10.399 -5.509 9.958 1.00 93.50 91 CYS A O 1
ATOM 690 N N . VAL A 1 92 ? -10.927 -4.212 8.193 1.00 91.25 92 VAL A N 1
ATOM 691 C CA . VAL A 1 92 ? -12.206 -3.740 8.738 1.00 91.25 92 VAL A CA 1
ATOM 692 C C . VAL A 1 92 ? -13.216 -4.880 8.808 1.00 91.25 92 VAL A C 1
ATOM 694 O O . VAL A 1 92 ? -13.866 -5.045 9.844 1.00 91.25 92 VAL A O 1
ATOM 697 N N . ALA A 1 93 ? -13.285 -5.730 7.777 1.00 91.06 93 ALA A N 1
ATOM 698 C CA . ALA A 1 93 ? -14.103 -6.943 7.806 1.00 91.06 93 ALA A CA 1
ATOM 699 C C . ALA A 1 93 ? -13.708 -7.882 8.966 1.00 91.06 93 ALA A C 1
ATOM 701 O O . ALA A 1 93 ? -14.572 -8.454 9.636 1.00 91.06 93 ALA A O 1
ATOM 702 N N . GLU A 1 94 ? -12.410 -7.973 9.267 1.00 92.75 94 GLU A N 1
ATOM 703 C CA . GLU A 1 94 ? -11.855 -8.750 10.384 1.00 92.75 94 GLU A CA 1
ATOM 704 C C . GLU A 1 94 ? -11.886 -8.018 11.743 1.00 92.75 94 GLU A C 1
ATOM 706 O O . GLU A 1 94 ? -11.439 -8.569 12.751 1.00 92.75 94 GLU A O 1
ATOM 711 N N . LYS A 1 95 ? -12.428 -6.792 11.802 1.00 90.44 95 LYS A N 1
ATOM 712 C CA . LYS A 1 95 ? -12.505 -5.938 13.005 1.00 90.44 95 LYS A CA 1
ATOM 713 C C . LYS A 1 95 ? -11.153 -5.720 13.692 1.00 90.44 95 LYS A C 1
ATOM 715 O O . LYS A 1 95 ? -11.069 -5.675 14.923 1.00 90.44 95 LYS A O 1
ATOM 720 N N . ARG A 1 96 ? -10.088 -5.570 12.906 1.00 91.44 96 ARG A N 1
ATOM 721 C CA . ARG A 1 96 ? -8.726 -5.336 13.401 1.00 91.44 96 ARG A CA 1
ATOM 722 C C . ARG A 1 96 ? -8.103 -4.086 12.792 1.00 91.44 96 ARG A C 1
ATOM 724 O O . ARG A 1 96 ? -8.538 -3.583 11.763 1.00 91.44 96 ARG A O 1
ATOM 731 N N . THR A 1 97 ? -7.056 -3.591 13.441 1.00 89.94 97 THR A N 1
ATOM 732 C CA . THR A 1 97 ? -6.246 -2.484 12.922 1.00 89.94 97 THR A CA 1
ATOM 733 C C . THR A 1 97 ? -5.447 -2.936 11.700 1.00 89.94 97 THR A C 1
ATOM 735 O O . THR A 1 97 ? -4.954 -4.068 11.665 1.00 89.94 97 THR A O 1
ATOM 738 N N . VAL A 1 98 ? -5.308 -2.039 10.722 1.00 91.81 98 VAL A N 1
ATOM 739 C CA . VAL A 1 98 ? -4.460 -2.240 9.542 1.00 91.81 98 VAL A CA 1
ATOM 740 C C . VAL A 1 98 ? -2.995 -2.074 9.936 1.00 91.81 98 VAL A C 1
ATOM 742 O O . VAL A 1 98 ? -2.620 -1.121 10.624 1.00 91.81 98 VAL A O 1
ATOM 745 N N . LEU A 1 99 ? -2.161 -3.016 9.513 1.00 93.25 99 LEU A N 1
ATOM 746 C CA . LEU A 1 99 ? -0.729 -3.051 9.782 1.00 93.25 99 LEU A CA 1
ATOM 747 C C . LEU A 1 99 ? 0.055 -3.045 8.466 1.00 93.25 99 LEU A C 1
ATOM 749 O O . LEU A 1 99 ? -0.466 -3.391 7.409 1.00 93.25 99 LEU A O 1
ATOM 753 N N . THR A 1 100 ? 1.351 -2.739 8.537 1.00 92.50 100 THR A N 1
ATOM 754 C CA . THR A 1 100 ? 2.252 -2.750 7.369 1.00 92.50 100 THR A CA 1
ATOM 755 C C . THR A 1 100 ? 2.216 -4.077 6.608 1.00 92.50 100 THR A C 1
ATOM 757 O O . THR A 1 100 ? 2.205 -4.096 5.379 1.00 92.50 100 THR A O 1
ATOM 760 N N . ARG A 1 101 ? 2.126 -5.202 7.336 1.00 93.62 101 ARG A N 1
ATOM 761 C CA . ARG A 1 101 ? 2.034 -6.541 6.735 1.00 93.62 101 ARG A CA 1
ATOM 762 C C . ARG A 1 101 ? 0.797 -6.731 5.857 1.00 93.62 101 ARG A C 1
ATOM 764 O O . ARG A 1 101 ? 0.847 -7.562 4.960 1.00 93.62 101 ARG A O 1
ATOM 771 N N . ASP A 1 102 ? -0.284 -6.000 6.116 1.00 95.25 102 ASP A N 1
ATOM 772 C CA . ASP A 1 102 ? -1.534 -6.124 5.364 1.00 95.25 102 ASP A CA 1
ATOM 773 C C . ASP A 1 102 ? -1.418 -5.426 4.014 1.00 95.25 102 ASP A C 1
ATOM 775 O O . ASP A 1 102 ? -1.745 -6.021 2.995 1.00 95.25 102 ASP A O 1
ATOM 779 N N . VAL A 1 103 ? -0.832 -4.224 3.988 1.00 95.44 103 VAL A N 1
ATOM 780 C CA . VAL A 1 103 ? -0.510 -3.512 2.739 1.00 95.44 103 VAL A CA 1
ATOM 781 C C . VAL A 1 103 ? 0.482 -4.321 1.899 1.00 95.44 103 VAL A C 1
ATOM 783 O O . VAL A 1 103 ? 0.289 -4.497 0.698 1.00 95.44 103 VAL A O 1
ATOM 786 N N . ARG A 1 104 ? 1.503 -4.903 2.540 1.00 95.94 104 ARG A N 1
ATOM 787 C CA . ARG A 1 104 ? 2.431 -5.839 1.890 1.00 95.94 104 ARG A CA 1
ATOM 788 C C . ARG A 1 104 ? 1.705 -7.052 1.297 1.00 95.94 104 ARG A C 1
ATOM 790 O O . ARG A 1 104 ? 2.010 -7.459 0.181 1.00 95.94 104 ARG A O 1
ATOM 797 N N . ASN A 1 105 ? 0.780 -7.661 2.040 1.00 96.00 105 ASN A N 1
ATOM 798 C CA . ASN A 1 105 ? 0.026 -8.816 1.553 1.00 96.00 105 ASN A CA 1
ATOM 799 C C . ASN A 1 105 ? -0.862 -8.434 0.362 1.00 96.00 105 ASN A C 1
ATOM 801 O O . ASN A 1 105 ? -0.831 -9.147 -0.634 1.00 96.00 105 ASN A O 1
ATOM 805 N N . ALA A 1 106 ? -1.537 -7.282 0.411 1.00 96.50 106 ALA A N 1
ATOM 806 C CA . ALA A 1 106 ? -2.320 -6.763 -0.710 1.00 96.50 106 ALA A CA 1
ATOM 807 C C . ALA A 1 106 ? -1.456 -6.560 -1.971 1.00 96.50 106 ALA A C 1
ATOM 809 O O . ALA A 1 106 ? -1.842 -6.986 -3.060 1.00 96.50 106 ALA A O 1
ATOM 810 N N . LEU A 1 107 ? -0.238 -6.015 -1.828 1.00 96.50 107 LEU A N 1
ATOM 811 C CA . LEU A 1 107 ? 0.727 -5.925 -2.934 1.00 96.50 107 LEU A CA 1
ATOM 812 C C . LEU A 1 107 ? 1.095 -7.312 -3.493 1.00 96.50 107 LEU A C 1
ATOM 814 O O . LEU A 1 107 ? 1.123 -7.488 -4.711 1.00 96.50 107 LEU A O 1
ATOM 818 N N . ARG A 1 108 ? 1.345 -8.312 -2.632 1.00 96.62 108 ARG A N 1
ATOM 819 C CA . ARG A 1 108 ? 1.667 -9.688 -3.069 1.00 96.62 108 ARG A CA 1
ATOM 820 C C . ARG A 1 108 ? 0.504 -10.359 -3.785 1.00 96.62 108 ARG A C 1
ATOM 822 O O . ARG A 1 108 ? 0.715 -10.954 -4.838 1.00 96.62 108 ARG A O 1
ATOM 829 N N . GLU A 1 109 ? -0.697 -10.271 -3.226 1.00 95.94 109 GLU A N 1
ATOM 830 C CA . GLU A 1 109 ? -1.915 -10.848 -3.799 1.00 95.94 109 GLU A CA 1
ATOM 831 C C . GLU A 1 109 ? -2.191 -10.252 -5.178 1.00 95.94 109 GLU A C 1
ATOM 833 O O . GLU A 1 109 ? -2.359 -10.980 -6.156 1.00 95.94 109 GLU A O 1
ATOM 838 N N . ARG A 1 110 ? -2.108 -8.924 -5.293 1.00 93.88 110 ARG A N 1
ATOM 839 C CA . ARG A 1 110 ? -2.272 -8.227 -6.569 1.00 93.88 110 ARG A CA 1
ATOM 840 C C . ARG A 1 110 ? -1.136 -8.533 -7.547 1.00 93.88 110 ARG A C 1
ATOM 842 O O . ARG A 1 110 ? -1.371 -8.662 -8.743 1.00 93.88 110 ARG A O 1
ATOM 849 N N . GLY A 1 111 ? 0.086 -8.728 -7.054 1.00 94.00 111 GLY A N 1
ATOM 850 C CA . GLY A 1 111 ? 1.224 -9.199 -7.848 1.00 94.00 111 GLY A CA 1
ATOM 851 C C . GLY A 1 111 ? 1.044 -10.614 -8.416 1.00 94.00 111 GLY A C 1
ATOM 852 O O . GLY A 1 111 ? 1.690 -10.965 -9.402 1.00 94.00 111 GLY A O 1
ATOM 853 N N . GLN A 1 112 ? 0.147 -11.420 -7.845 1.00 93.69 112 GLN A N 1
ATOM 854 C CA . GLN A 1 112 ? -0.189 -12.762 -8.330 1.00 93.69 112 GLN A CA 1
ATOM 855 C C . GLN A 1 112 ? -1.392 -12.781 -9.286 1.00 93.69 112 GLN A C 1
ATOM 857 O O . GLN A 1 112 ? -1.679 -13.831 -9.860 1.00 93.69 112 GLN A O 1
ATOM 862 N N . ASP A 1 113 ? -2.067 -11.647 -9.504 1.00 92.69 113 ASP A N 1
ATOM 863 C CA . ASP A 1 113 ? -3.237 -11.555 -10.378 1.00 92.69 113 ASP A CA 1
ATOM 864 C C . ASP A 1 113 ? -2.852 -11.793 -11.854 1.00 92.69 113 ASP A C 1
ATOM 866 O O . ASP A 1 113 ? -2.200 -10.941 -12.471 1.00 92.69 113 ASP A O 1
ATOM 870 N N . PRO A 1 114 ? -3.269 -12.919 -12.472 1.00 90.88 114 PRO A N 1
ATOM 871 C CA . PRO A 1 114 ? -2.899 -13.251 -13.845 1.00 90.88 114 PRO A CA 1
ATOM 872 C C . PRO A 1 114 ? -3.528 -12.314 -14.885 1.00 90.88 114 PRO A C 1
ATOM 874 O O . PRO A 1 114 ? -3.101 -12.329 -16.041 1.00 90.88 114 PRO A O 1
ATOM 877 N N . THR A 1 115 ? -4.524 -11.507 -14.503 1.00 92.12 115 THR A N 1
ATOM 878 C CA . THR A 1 115 ? -5.162 -10.530 -15.394 1.00 92.12 115 THR A CA 1
ATOM 879 C C . THR A 1 115 ? -4.304 -9.280 -15.608 1.00 92.12 115 THR A C 1
ATOM 881 O O . THR A 1 115 ? -4.466 -8.583 -16.614 1.00 92.12 115 THR A O 1
ATOM 884 N N . LEU A 1 116 ? -3.343 -9.015 -14.716 1.00 88.69 116 LEU A N 1
ATOM 885 C CA . LEU A 1 116 ? -2.408 -7.904 -14.858 1.00 88.69 116 LEU A CA 1
ATOM 886 C C . LEU A 1 116 ? -1.251 -8.258 -15.804 1.00 88.69 116 LEU A C 1
ATOM 888 O O . LEU A 1 116 ? -0.761 -9.388 -15.783 1.00 88.69 116 LEU A O 1
ATOM 892 N N . PRO A 1 117 ? -0.733 -7.294 -16.592 1.00 92.94 117 PRO A N 1
ATOM 893 C CA . PRO A 1 117 ? 0.493 -7.476 -17.366 1.00 92.94 117 PRO A CA 1
ATOM 894 C C . PRO A 1 117 ? 1.678 -7.911 -16.495 1.00 92.94 117 PRO A C 1
ATOM 896 O O . PRO A 1 117 ? 1.840 -7.422 -15.377 1.00 92.94 117 PRO A O 1
ATOM 899 N N . GLU A 1 118 ? 2.558 -8.758 -17.037 1.00 93.69 118 GLU A N 1
ATOM 900 C CA . GLU A 1 118 ? 3.706 -9.318 -16.305 1.00 93.69 118 GLU A CA 1
ATOM 901 C C . GLU A 1 118 ? 4.587 -8.253 -15.653 1.00 93.69 118 GLU A C 1
ATOM 903 O O . GLU A 1 118 ? 4.911 -8.373 -14.476 1.00 93.69 118 GLU A O 1
ATOM 908 N N . MET A 1 119 ? 4.888 -7.166 -16.367 1.00 91.19 119 MET A N 1
ATOM 909 C CA . MET A 1 119 ? 5.681 -6.066 -15.810 1.00 91.19 119 MET A CA 1
ATOM 910 C C . MET A 1 119 ? 5.045 -5.450 -14.555 1.00 91.19 119 MET A C 1
ATOM 912 O O . MET A 1 119 ? 5.760 -5.108 -13.620 1.00 91.19 119 MET A O 1
ATOM 916 N N . ARG A 1 120 ? 3.709 -5.338 -14.497 1.00 91.38 120 ARG A N 1
ATOM 917 C CA . ARG A 1 120 ? 3.013 -4.804 -13.312 1.00 91.38 120 ARG A CA 1
ATOM 918 C C . ARG A 1 120 ? 3.035 -5.793 -12.155 1.00 91.38 120 ARG A C 1
ATOM 920 O O . ARG A 1 120 ? 3.230 -5.383 -11.018 1.00 91.38 120 ARG A O 1
ATOM 927 N N . ARG A 1 121 ? 2.867 -7.084 -12.451 1.00 94.56 121 ARG A N 1
ATOM 928 C CA . ARG A 1 121 ? 2.958 -8.153 -11.450 1.00 94.56 121 ARG A CA 1
ATOM 929 C C . ARG A 1 121 ? 4.326 -8.173 -10.780 1.00 94.56 121 ARG A C 1
ATOM 931 O O . ARG A 1 121 ? 4.403 -8.121 -9.560 1.00 94.56 121 ARG A O 1
ATOM 938 N N . VAL A 1 122 ? 5.396 -8.174 -11.580 1.00 95.19 122 VAL A N 1
ATOM 939 C CA . VAL A 1 122 ? 6.778 -8.140 -11.074 1.00 95.19 122 VAL A CA 1
ATOM 940 C C . VAL A 1 122 ? 7.002 -6.896 -10.218 1.00 95.19 122 VAL A C 1
ATOM 942 O O . VAL A 1 122 ? 7.483 -7.013 -9.096 1.00 95.19 122 VAL A O 1
ATOM 945 N N . ARG A 1 123 ? 6.562 -5.726 -10.693 1.00 93.69 123 ARG A N 1
ATOM 946 C CA . ARG A 1 123 ? 6.702 -4.464 -9.959 1.00 93.69 123 ARG A CA 1
ATOM 947 C C . ARG A 1 123 ? 6.010 -4.483 -8.589 1.00 93.69 123 ARG A C 1
ATOM 949 O O . ARG A 1 123 ? 6.590 -4.026 -7.612 1.00 93.69 123 ARG A O 1
ATOM 956 N N . LEU A 1 124 ? 4.800 -5.037 -8.501 1.00 95.31 124 LEU A N 1
ATOM 957 C CA . LEU A 1 124 ? 4.069 -5.192 -7.236 1.00 95.31 124 LEU A CA 1
ATOM 958 C C . LEU A 1 124 ? 4.786 -6.132 -6.257 1.00 95.31 124 LEU A C 1
ATOM 960 O O . LEU A 1 124 ? 4.827 -5.859 -5.058 1.00 95.31 124 LEU A O 1
ATOM 964 N N . LEU A 1 125 ? 5.376 -7.218 -6.765 1.00 96.25 125 LEU A N 1
ATOM 965 C CA . LEU A 1 125 ? 6.153 -8.151 -5.949 1.00 96.25 125 LEU A CA 1
ATOM 966 C C . LEU A 1 125 ? 7.434 -7.495 -5.408 1.00 96.25 125 LEU A C 1
ATOM 968 O O . LEU A 1 125 ? 7.718 -7.639 -4.223 1.00 96.25 125 LEU A O 1
ATOM 972 N N . GLU A 1 126 ? 8.141 -6.702 -6.221 1.00 94.88 126 GLU A N 1
ATOM 973 C CA . GLU A 1 126 ? 9.302 -5.915 -5.767 1.00 94.88 126 GLU A CA 1
ATOM 974 C C . GLU A 1 126 ? 8.930 -4.944 -4.635 1.00 94.88 126 GLU A C 1
ATOM 976 O O . GLU A 1 126 ? 9.623 -4.875 -3.620 1.00 94.88 126 GLU A O 1
ATOM 981 N N . MET A 1 127 ? 7.810 -4.221 -4.775 1.00 95.50 127 MET A N 1
ATOM 982 C CA . MET A 1 127 ? 7.313 -3.315 -3.730 1.00 95.50 127 MET A CA 1
ATOM 983 C C . MET A 1 127 ? 6.977 -4.065 -2.440 1.00 95.50 127 MET A C 1
ATOM 985 O O . MET A 1 127 ? 7.294 -3.599 -1.345 1.00 95.50 127 MET A O 1
ATOM 989 N N . ALA A 1 128 ? 6.344 -5.234 -2.557 1.00 95.31 128 ALA A N 1
ATOM 990 C CA . ALA A 1 128 ? 6.026 -6.058 -1.403 1.00 95.31 128 ALA A CA 1
ATOM 991 C C . ALA A 1 128 ? 7.284 -6.554 -0.680 1.00 95.31 128 ALA A C 1
ATOM 993 O O . ALA A 1 128 ? 7.319 -6.565 0.551 1.00 95.31 128 ALA A O 1
ATOM 994 N N . ASP A 1 129 ? 8.317 -6.950 -1.420 1.00 93.81 129 ASP A N 1
ATOM 995 C CA . ASP A 1 129 ? 9.573 -7.413 -0.833 1.00 93.81 129 ASP A CA 1
ATOM 996 C C . ASP A 1 129 ? 10.334 -6.274 -0.141 1.00 93.81 129 ASP A C 1
ATOM 998 O O . ASP A 1 129 ? 10.879 -6.482 0.944 1.00 93.81 129 ASP A O 1
ATOM 1002 N N . ALA A 1 130 ? 10.280 -5.052 -0.681 1.00 93.00 130 ALA A N 1
ATOM 1003 C CA . ALA A 1 130 ? 10.805 -3.868 -0.000 1.00 93.00 130 ALA A CA 1
ATOM 1004 C C . ALA A 1 130 ? 10.076 -3.598 1.332 1.00 93.00 130 ALA A C 1
ATOM 1006 O O . ALA A 1 130 ? 10.712 -3.430 2.376 1.00 93.00 130 ALA A O 1
ATOM 1007 N N . MET A 1 131 ? 8.737 -3.654 1.340 1.00 90.56 131 MET A N 1
ATOM 1008 C CA . MET A 1 131 ? 7.949 -3.493 2.572 1.00 90.56 131 MET A CA 1
ATOM 1009 C C . MET A 1 131 ? 8.173 -4.623 3.591 1.00 90.56 131 MET A C 1
ATOM 1011 O O . MET A 1 131 ? 7.966 -4.421 4.792 1.00 90.56 131 MET A O 1
ATOM 1015 N N . ASP A 1 132 ? 8.595 -5.811 3.148 1.00 88.44 132 ASP A N 1
ATOM 1016 C CA . ASP A 1 132 ? 8.861 -6.953 4.027 1.00 88.44 132 ASP A CA 1
ATOM 1017 C C . ASP A 1 132 ? 9.988 -6.665 5.028 1.00 88.44 132 ASP A C 1
ATOM 1019 O O . ASP A 1 132 ? 9.911 -7.124 6.168 1.00 88.44 132 ASP A O 1
ATOM 1023 N N . MET A 1 133 ? 10.966 -5.825 4.666 1.00 83.50 133 MET A N 1
ATOM 1024 C CA . MET A 1 133 ? 12.046 -5.408 5.573 1.00 83.50 133 MET A CA 1
ATOM 1025 C C . MET A 1 133 ? 11.507 -4.749 6.853 1.00 83.50 133 MET A C 1
ATOM 1027 O O . MET A 1 133 ? 12.009 -4.999 7.948 1.00 83.50 133 MET A O 1
ATOM 1031 N N . PHE A 1 134 ? 10.421 -3.978 6.741 1.00 76.75 134 PHE A N 1
ATOM 1032 C CA . PHE A 1 134 ? 9.754 -3.323 7.873 1.00 76.75 134 PHE A CA 1
ATOM 1033 C C . PHE A 1 134 ? 8.877 -4.280 8.693 1.00 76.75 134 PHE A C 1
ATOM 1035 O O . PHE A 1 134 ? 8.405 -3.921 9.771 1.00 76.75 134 PHE A O 1
ATOM 1042 N N . CYS A 1 135 ? 8.669 -5.507 8.209 1.00 71.75 135 CYS A N 1
ATOM 1043 C CA . CYS A 1 135 ? 7.957 -6.566 8.922 1.00 71.75 135 CYS A CA 1
ATOM 1044 C C . CYS A 1 135 ? 8.898 -7.505 9.701 1.00 71.75 135 CYS A C 1
ATOM 1046 O O . CYS A 1 135 ? 8.411 -8.294 10.507 1.00 71.75 135 CYS A O 1
ATOM 1048 N N . GLN A 1 136 ? 10.217 -7.439 9.476 1.00 64.38 136 GLN A N 1
ATOM 1049 C CA . GLN A 1 136 ? 11.214 -8.344 10.076 1.00 64.38 136 GLN A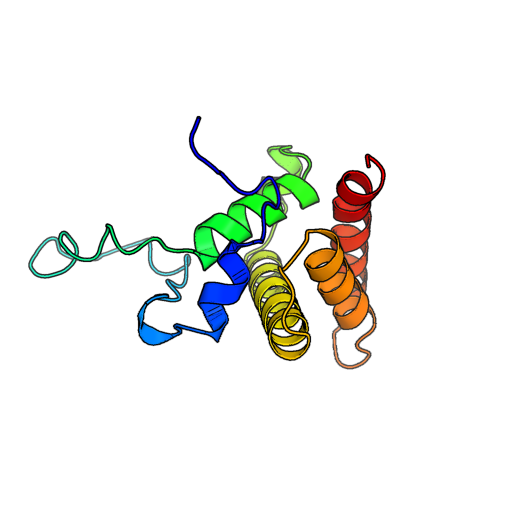 CA 1
ATOM 1050 C C . GLN A 1 136 ? 11.836 -7.810 11.387 1.00 64.38 136 GLN A C 1
ATOM 1052 O O . GLN A 1 136 ? 12.676 -8.478 11.984 1.00 64.38 136 GLN A O 1
ATOM 1057 N N . GLY A 1 137 ? 11.427 -6.622 11.848 1.00 53.16 137 GLY A N 1
ATOM 1058 C CA . GLY A 1 137 ? 12.010 -5.918 13.000 1.00 53.16 137 GLY A CA 1
ATOM 1059 C C . GLY A 1 137 ? 11.195 -5.929 14.302 1.00 53.16 137 GLY A C 1
ATOM 1060 O O . GLY A 1 137 ? 11.403 -5.038 15.123 1.00 53.16 137 GLY A O 1
ATOM 1061 N N . THR A 1 138 ? 10.266 -6.873 14.492 1.00 41.09 138 THR A N 1
ATOM 1062 C CA . THR A 1 138 ? 9.471 -7.017 15.734 1.00 41.09 138 THR A CA 1
ATOM 1063 C C . THR A 1 138 ? 9.907 -8.196 16.581 1.00 41.09 138 THR A C 1
ATOM 1065 O O . THR A 1 138 ? 9.966 -9.306 16.004 1.00 41.09 138 THR A O 1
#